Protein AF-A0A0A1HPX6-F1 (afdb_monomer)

Nearest PDB structures (foldseek):
  8tk0-assembly1_C  TM=6.853E-01  e=1.862E-03  Bacillus cereus
  1kz6-assembly1_E  TM=2.731E-01  e=3.152E+00  Schizosaccharomyces pombe
  7jil-assembly1_J  TM=2.563E-01  e=4.091E+00  Flavobacterium johnsoniae
  7bdj-assembly1_B  TM=2.763E-01  e=8.948E+00  Homo sapiens

Secondary structure (DSSP, 8-state):
-HHHHHHTTSSSS--EEEEE-TTTT--HHHHHHHHHHHHHHHTT-STTPPPPEEEEE---HHHHHHS-GGG-EEEETTEEEE-STTSSS--HHHHHHHHHH--TTGGGGGT-SEEEEESSTTGGGHHHHHHHTT--TTTTTEEEEE-SS---

Foldseek 3Di:
DVVLLVVLFPDPDAAEEEEEAPCVVDDLVVLVVVLVVLVCQQPQVDPSTDHHHYDYDHPALQSQLQDQQLCDWAADPNDIQGSHPPSDPDDPVVSVVSNVQRHSLNSLVSVAPAEAEDAAPVCVCVQVVCVVVVHHCVVRRYRYHHPPHDDD

Structure (mmCIF, N/CA/C/O backbone):
data_AF-A0A0A1HPX6-F1
#
_entry.id   AF-A0A0A1HPX6-F1
#
loop_
_atom_site.group_PDB
_atom_site.id
_atom_site.type_symbol
_atom_site.label_atom_id
_atom_site.label_alt_id
_atom_site.label_comp_id
_atom_site.label_asym_id
_atom_site.label_entity_id
_atom_site.label_seq_id
_atom_site.pdbx_PDB_ins_code
_atom_site.Cartn_x
_atom_site.Cartn_y
_atom_site.Cartn_z
_atom_site.occupancy
_atom_site.B_iso_or_equiv
_atom_site.auth_seq_id
_atom_site.auth_comp_id
_atom_site.auth_asym_id
_atom_site.auth_atom_id
_atom_site.pdbx_PDB_model_num
ATOM 1 N N . MET A 1 1 ? -12.093 17.664 8.739 1.00 60.84 1 MET A N 1
ATOM 2 C CA . MET A 1 1 ? -11.393 16.524 9.378 1.00 60.84 1 MET A CA 1
ATOM 3 C C . MET A 1 1 ? -11.172 16.685 10.880 1.00 60.84 1 MET A C 1
ATOM 5 O O . MET A 1 1 ? -11.695 15.882 11.639 1.00 60.84 1 MET A O 1
ATOM 9 N N . ALA A 1 2 ? -10.402 17.677 11.355 1.00 62.31 2 ALA A N 1
ATOM 10 C CA . ALA A 1 2 ? -10.053 17.761 12.785 1.00 62.31 2 ALA A CA 1
ATOM 11 C C . ALA A 1 2 ? -11.273 17.936 13.714 1.00 62.31 2 ALA A C 1
ATOM 13 O O . ALA A 1 2 ? -11.350 17.290 14.752 1.00 62.31 2 ALA A O 1
ATOM 14 N N . THR A 1 3 ? -12.249 18.757 13.320 1.00 61.78 3 THR A N 1
ATOM 15 C CA . THR A 1 3 ? -13.475 18.987 14.100 1.00 61.78 3 THR A CA 1
ATOM 16 C C . THR A 1 3 ? -14.380 17.752 14.147 1.00 61.78 3 THR A C 1
ATOM 18 O O . THR A 1 3 ? -14.933 17.452 15.199 1.00 61.78 3 THR A O 1
ATOM 21 N N . GLU A 1 4 ? -14.492 16.990 13.052 1.00 73.06 4 GLU A N 1
ATOM 22 C CA . GLU A 1 4 ? -15.286 15.748 13.033 1.00 73.06 4 GLU A CA 1
ATOM 23 C C . GLU A 1 4 ? -14.653 14.660 13.909 1.00 73.06 4 GLU A C 1
ATOM 25 O O . GLU A 1 4 ? -15.360 13.948 14.612 1.00 73.06 4 GLU A O 1
ATOM 30 N N . LEU A 1 5 ? -13.318 14.566 13.924 1.00 70.56 5 LEU A N 1
ATOM 31 C CA . LEU A 1 5 ? -12.585 13.631 14.784 1.00 70.56 5 LEU A CA 1
ATOM 32 C C . LEU A 1 5 ? -12.801 13.900 16.277 1.00 70.56 5 LEU A C 1
ATOM 34 O O . LEU A 1 5 ? -12.833 12.954 17.059 1.00 70.56 5 LEU A O 1
ATOM 38 N N . VAL A 1 6 ? -12.935 15.168 16.673 1.00 66.62 6 VAL A N 1
ATOM 39 C CA . VAL A 1 6 ? -13.256 15.540 18.060 1.00 66.62 6 VAL A CA 1
ATOM 40 C C . VAL A 1 6 ? -14.691 15.130 18.394 1.00 66.62 6 VAL A C 1
ATOM 42 O O . VAL A 1 6 ? -14.909 14.447 19.386 1.00 66.62 6 VAL A O 1
ATOM 45 N N . LEU A 1 7 ? -15.652 15.430 17.514 1.00 69.69 7 LEU A N 1
ATOM 46 C CA . LEU A 1 7 ? -17.057 15.053 17.714 1.00 69.69 7 LEU A CA 1
ATOM 47 C C . LEU A 1 7 ? -17.262 13.535 17.819 1.00 69.69 7 LEU A C 1
ATOM 49 O O . LEU A 1 7 ? -18.041 13.076 18.649 1.00 69.69 7 LEU A O 1
ATOM 53 N N . LEU A 1 8 ? -16.544 12.747 17.013 1.00 70.75 8 LEU A N 1
ATOM 54 C CA . LEU A 1 8 ? -16.620 11.281 17.046 1.00 70.75 8 LEU A CA 1
ATOM 55 C C . LEU A 1 8 ? -16.027 10.663 18.320 1.00 70.75 8 LEU A C 1
ATOM 57 O O . LEU A 1 8 ? -16.274 9.489 18.587 1.00 70.75 8 LEU A O 1
ATOM 61 N N . ARG A 1 9 ? -15.238 11.419 19.090 1.00 68.75 9 ARG A N 1
ATOM 62 C CA . ARG A 1 9 ? -14.645 10.958 20.352 1.00 68.75 9 ARG A CA 1
ATOM 63 C C . ARG A 1 9 ? -15.509 11.262 21.578 1.00 68.75 9 ARG A C 1
ATOM 65 O O . ARG A 1 9 ? -15.366 10.554 22.568 1.00 68.75 9 ARG A O 1
ATOM 72 N N . ASP A 1 10 ? -16.396 12.254 21.495 1.00 67.75 10 ASP A N 1
ATOM 73 C CA . ASP A 1 10 ? -17.197 12.747 22.628 1.00 67.75 10 ASP A CA 1
ATOM 74 C C . ASP A 1 10 ? -18.578 12.060 22.768 1.00 67.75 10 ASP A C 1
ATOM 76 O O . ASP A 1 10 ? -19.313 12.328 23.719 1.00 67.75 10 ASP A O 1
ATOM 80 N N . GLY A 1 11 ? -18.958 11.183 21.830 1.00 65.06 11 GLY A N 1
ATOM 81 C CA . GLY A 1 11 ? -20.256 10.495 21.812 1.00 65.06 11 GLY A CA 1
ATOM 82 C C . GLY A 1 11 ? -20.281 9.125 22.507 1.00 65.06 11 GLY A C 1
ATOM 83 O O . GLY A 1 11 ? -19.265 8.443 22.636 1.00 65.06 11 GLY A O 1
ATOM 84 N N . ASP A 1 12 ? -21.480 8.681 22.903 1.00 64.38 12 ASP A N 1
ATOM 85 C CA . ASP A 1 12 ? -21.706 7.367 23.532 1.00 64.38 12 ASP A CA 1
ATOM 86 C C . ASP A 1 12 ? -21.810 6.198 22.520 1.00 64.38 12 ASP A C 1
ATOM 88 O O . ASP A 1 12 ? -21.915 5.034 22.912 1.00 64.38 12 ASP A O 1
ATOM 92 N N . GLU A 1 13 ? -21.746 6.489 21.219 1.00 70.75 13 GLU A N 1
ATOM 93 C CA . GLU A 1 13 ? -21.922 5.541 20.110 1.00 70.75 13 GLU A CA 1
ATOM 94 C C . GLU A 1 13 ? -20.583 5.111 19.470 1.00 70.75 13 GLU A C 1
ATOM 96 O O . GLU A 1 13 ? -19.523 5.672 19.748 1.00 70.75 13 GLU A O 1
ATOM 101 N N . LEU A 1 14 ? -20.614 4.093 18.598 1.00 71.38 14 LEU A N 1
ATOM 102 C CA . LEU A 1 14 ? -19.450 3.686 17.803 1.00 71.38 14 LEU A CA 1
ATOM 103 C C . LEU A 1 14 ? -19.110 4.784 16.780 1.00 71.38 14 LEU A C 1
ATOM 105 O O . LEU A 1 14 ? -19.850 4.988 15.819 1.00 71.38 14 LEU A O 1
ATOM 109 N N . GLY A 1 15 ? -17.968 5.450 16.946 1.00 83.06 15 GLY A N 1
ATOM 110 C CA . GLY A 1 15 ? -17.481 6.423 15.971 1.00 83.06 15 GLY A CA 1
ATOM 111 C C . GLY A 1 15 ? -16.989 5.738 14.694 1.00 83.06 15 GLY A C 1
ATOM 112 O O . GLY A 1 15 ? -16.009 4.994 14.735 1.00 83.06 15 GLY A O 1
ATOM 113 N N . LEU A 1 16 ? -17.640 6.008 13.561 1.00 87.88 16 LEU A N 1
ATOM 114 C CA . LEU A 1 16 ? -17.208 5.576 12.229 1.00 87.88 16 LEU A CA 1
ATOM 115 C C . LEU A 1 16 ? -16.813 6.798 11.398 1.00 87.88 16 LEU A C 1
ATOM 117 O O . LEU A 1 16 ? -17.609 7.717 11.216 1.00 87.88 16 LEU A O 1
ATOM 121 N N . LEU A 1 17 ? -15.594 6.786 10.864 1.00 90.69 17 LEU A N 1
ATOM 122 C CA . LEU A 1 17 ? -15.078 7.818 9.974 1.00 90.69 17 LEU A CA 1
ATOM 123 C C . LEU A 1 17 ? -14.772 7.216 8.603 1.00 90.69 17 LEU A C 1
ATOM 125 O O . LEU A 1 17 ? -13.974 6.284 8.488 1.00 90.69 17 LEU A O 1
ATOM 129 N N . LEU A 1 18 ? -15.393 7.777 7.569 1.00 92.62 18 LEU A N 1
ATOM 130 C CA . LEU A 1 18 ? -15.155 7.424 6.173 1.00 92.62 18 LEU A CA 1
ATOM 131 C C . LEU A 1 18 ? -14.384 8.564 5.508 1.00 92.62 18 LEU A C 1
ATOM 133 O O . LEU A 1 18 ? -14.806 9.716 5.599 1.00 92.62 18 LEU A O 1
ATOM 137 N N . ILE A 1 19 ? -13.257 8.254 4.868 1.00 92.31 19 ILE A N 1
ATOM 138 C CA . ILE A 1 19 ? -12.408 9.253 4.209 1.00 92.31 19 ILE A CA 1
ATOM 139 C C . ILE A 1 19 ? -12.153 8.829 2.769 1.00 92.31 19 ILE A C 1
ATOM 141 O O . ILE A 1 19 ? -11.689 7.720 2.516 1.00 92.31 19 ILE A O 1
ATOM 145 N N . GLU A 1 20 ? -12.432 9.720 1.830 1.00 93.56 20 GLU A N 1
ATOM 146 C CA . GLU A 1 20 ? -12.105 9.516 0.424 1.00 93.56 20 GLU A CA 1
ATOM 147 C C . GLU A 1 20 ? -10.811 10.257 0.090 1.00 93.56 20 GLU A C 1
ATOM 149 O O . GLU A 1 20 ? -10.711 11.451 0.369 1.00 93.56 20 GLU A O 1
ATOM 154 N N . GLU A 1 21 ? -9.827 9.532 -0.447 1.00 92.25 21 GLU A N 1
ATOM 155 C CA . GLU A 1 21 ? -8.552 10.060 -0.959 1.00 92.25 21 GLU A CA 1
ATOM 156 C C . GLU A 1 21 ? -7.939 11.169 -0.075 1.00 92.25 21 GLU A C 1
ATOM 158 O O . GLU A 1 21 ? -7.794 12.314 -0.518 1.00 92.25 21 GLU A O 1
ATOM 163 N N . PRO A 1 22 ? -7.562 10.872 1.191 1.00 89.88 22 PRO A N 1
ATOM 164 C CA . PRO A 1 22 ? -7.006 11.875 2.104 1.00 89.88 22 PRO A CA 1
ATOM 165 C C . PRO A 1 22 ? -5.756 12.576 1.557 1.00 89.88 22 PRO A C 1
ATOM 167 O O . PRO A 1 22 ? -5.401 13.646 2.038 1.00 89.88 22 PRO A O 1
ATOM 170 N N . GLU A 1 23 ? -5.071 11.982 0.581 1.00 91.50 23 GLU A N 1
ATOM 171 C CA . GLU A 1 23 ? -3.920 12.538 -0.121 1.00 91.50 23 GLU A CA 1
ATOM 172 C C . GLU A 1 23 ? -4.241 13.664 -1.114 1.00 91.50 23 GLU A C 1
ATOM 174 O O . GLU A 1 23 ? -3.310 14.344 -1.559 1.00 91.50 23 GLU A O 1
ATOM 179 N N . ALA A 1 24 ? -5.510 13.864 -1.485 1.00 87.50 24 ALA A N 1
ATOM 180 C CA . ALA A 1 24 ? -5.894 14.849 -2.486 1.00 87.50 24 ALA A CA 1
ATOM 181 C C . ALA A 1 24 ? -5.397 16.248 -2.078 1.00 87.50 24 ALA A C 1
ATOM 183 O O . ALA A 1 24 ? -5.730 16.772 -1.016 1.00 87.50 24 ALA A O 1
ATOM 184 N N . HIS A 1 25 ? -4.559 16.853 -2.927 1.00 84.56 25 HIS A N 1
ATOM 185 C CA . HIS A 1 25 ? -3.914 18.152 -2.690 1.00 84.56 25 HIS A CA 1
ATOM 186 C C . HIS A 1 25 ? -2.976 18.228 -1.463 1.00 84.56 25 HIS A C 1
ATOM 188 O O . HIS A 1 25 ? -2.581 19.328 -1.067 1.00 84.56 25 HIS A O 1
ATOM 194 N N . LEU A 1 26 ? -2.557 17.094 -0.887 1.00 87.19 26 LEU A N 1
ATOM 195 C CA . LEU A 1 26 ? -1.569 17.057 0.193 1.00 87.19 26 LEU A CA 1
ATOM 196 C C . LEU A 1 26 ? -0.156 16.786 -0.320 1.00 87.19 26 LEU A C 1
ATOM 198 O O . LEU A 1 26 ? 0.102 15.855 -1.084 1.00 87.19 26 LEU A O 1
ATOM 202 N N . HIS A 1 27 ? 0.796 17.551 0.211 1.00 88.81 27 HIS A N 1
ATOM 203 C CA . HIS A 1 27 ? 2.215 17.248 0.070 1.00 88.81 27 HIS A CA 1
ATOM 204 C C . HIS A 1 27 ? 2.531 15.865 0.686 1.00 88.81 27 HIS A C 1
ATOM 206 O O . HIS A 1 27 ? 1.977 15.558 1.745 1.00 88.81 27 HIS A O 1
ATOM 212 N N . PRO A 1 28 ? 3.440 15.046 0.117 1.00 82.06 28 PRO A N 1
ATOM 213 C CA . PRO A 1 28 ? 3.716 13.688 0.611 1.00 82.06 28 PRO A CA 1
ATOM 214 C C . PRO A 1 28 ? 3.998 13.594 2.122 1.00 82.06 28 PRO A C 1
ATOM 216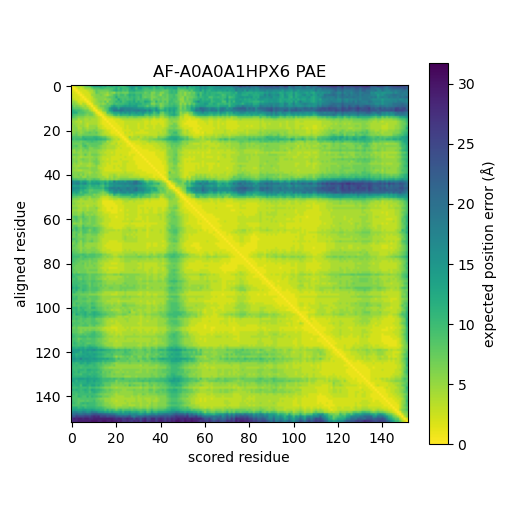 O O . PRO A 1 28 ? 3.442 12.749 2.813 1.00 82.06 28 PRO A O 1
ATOM 219 N N . GLN A 1 29 ? 4.775 14.528 2.672 1.00 85.81 29 GLN A N 1
ATOM 220 C CA . GLN A 1 29 ? 5.090 14.617 4.106 1.00 85.81 29 GLN A CA 1
ATOM 221 C C . GLN A 1 29 ? 3.845 14.844 4.984 1.00 85.81 29 GLN A C 1
ATOM 223 O O . GLN A 1 29 ? 3.825 14.445 6.147 1.00 85.81 29 GLN A O 1
ATOM 228 N N . LEU A 1 30 ? 2.805 15.496 4.455 1.00 88.94 30 LEU A N 1
ATOM 229 C CA . LEU A 1 30 ? 1.538 15.671 5.165 1.00 88.94 30 LEU A CA 1
ATOM 230 C C . LEU A 1 30 ? 0.702 14.389 5.146 1.00 88.94 30 LEU A C 1
ATOM 232 O O . LEU A 1 30 ? -0.008 14.138 6.116 1.00 88.94 30 LEU A O 1
ATOM 236 N N . GLN A 1 31 ? 0.819 13.556 4.108 1.00 89.31 31 GLN A N 1
ATOM 237 C CA . GLN A 1 31 ? 0.117 12.269 4.037 1.00 89.31 31 GLN A CA 1
ATOM 238 C C . GLN A 1 31 ? 0.552 11.349 5.188 1.00 89.31 31 GLN A C 1
ATOM 240 O O . GLN A 1 31 ? -0.293 10.802 5.892 1.00 89.31 31 GLN A O 1
ATOM 245 N N . GLU A 1 32 ? 1.858 11.278 5.467 1.00 85.50 32 GLU A N 1
ATOM 246 C CA . GLU A 1 32 ? 2.394 10.507 6.599 1.00 85.50 32 GLU A CA 1
ATOM 247 C C . GLU A 1 32 ? 1.878 11.030 7.953 1.00 85.50 32 GLU A C 1
ATOM 249 O O . GLU A 1 32 ? 1.508 10.259 8.841 1.00 85.50 32 GLU A O 1
ATOM 254 N N . ARG A 1 33 ? 1.785 12.357 8.118 1.00 88.38 33 ARG A N 1
ATOM 255 C CA . ARG A 1 33 ? 1.224 12.976 9.331 1.00 88.38 33 ARG A CA 1
ATOM 256 C C . ARG A 1 33 ? -0.255 12.655 9.517 1.00 88.38 33 ARG A C 1
ATOM 258 O O . ARG A 1 33 ? -0.669 12.361 10.638 1.00 88.38 33 ARG A O 1
ATOM 265 N N . VAL A 1 34 ? -1.037 12.713 8.440 1.00 88.56 34 VAL A N 1
ATOM 266 C CA . VAL A 1 34 ? -2.459 12.347 8.455 1.00 88.56 34 VAL A CA 1
ATOM 267 C C . VAL A 1 34 ? -2.611 10.883 8.847 1.00 88.56 34 VAL A C 1
ATOM 269 O O . VAL A 1 34 ? -3.361 10.584 9.771 1.00 88.56 34 VAL A O 1
ATOM 272 N N . GLN A 1 35 ? -1.838 9.984 8.243 1.00 87.81 35 GLN A N 1
ATOM 273 C CA . GLN A 1 35 ? -1.850 8.567 8.591 1.00 87.81 35 GLN A CA 1
ATOM 274 C C . GLN A 1 35 ? -1.546 8.323 10.074 1.00 87.81 35 GLN A C 1
ATOM 276 O O . GLN A 1 35 ? -2.325 7.662 10.757 1.00 87.81 35 GLN A O 1
ATOM 281 N N . GLN A 1 36 ? -0.479 8.926 10.608 1.00 87.81 36 GLN A N 1
ATOM 282 C CA . GLN A 1 36 ? -0.132 8.820 12.031 1.00 87.81 36 GLN A CA 1
ATOM 283 C C . GLN A 1 36 ? -1.268 9.307 12.947 1.00 87.81 36 GLN A C 1
ATOM 285 O O . GLN A 1 36 ? -1.520 8.715 13.999 1.00 87.81 36 GLN A O 1
ATOM 290 N N . LEU A 1 37 ? -1.963 10.385 12.571 1.00 87.56 37 LEU A N 1
ATOM 291 C CA . LEU A 1 37 ? -3.103 10.914 13.324 1.00 87.56 37 LEU A CA 1
ATOM 292 C C . LEU A 1 37 ? -4.300 9.951 13.301 1.00 87.56 37 LEU A C 1
ATOM 294 O O . LEU A 1 37 ? -4.917 9.706 14.344 1.00 87.56 37 LEU A O 1
ATOM 298 N N . LEU A 1 38 ? -4.623 9.405 12.127 1.00 87.94 38 LEU A N 1
ATOM 299 C CA . LEU A 1 38 ? -5.713 8.447 11.947 1.00 87.94 38 LEU A CA 1
ATOM 300 C C . LEU A 1 38 ? -5.435 7.160 12.731 1.00 87.94 38 LEU A C 1
ATOM 302 O O . LEU A 1 38 ? -6.280 6.718 13.507 1.00 87.94 38 LEU A O 1
ATOM 306 N N . GLU A 1 39 ? -4.219 6.621 12.648 1.00 86.50 39 GLU A N 1
ATOM 307 C CA . GLU A 1 39 ? -3.818 5.436 13.409 1.00 86.50 39 GLU A CA 1
ATOM 308 C C . GLU A 1 39 ? -3.926 5.646 14.922 1.00 86.50 39 GLU A C 1
ATOM 310 O O . GLU A 1 39 ? -4.476 4.797 15.626 1.00 86.50 39 GLU A O 1
ATOM 315 N N . ARG A 1 40 ? -3.465 6.792 15.439 1.00 84.94 40 ARG A N 1
ATOM 316 C CA . ARG A 1 40 ? -3.618 7.133 16.865 1.00 84.94 40 ARG A CA 1
ATOM 317 C C . ARG A 1 40 ? -5.083 7.209 17.280 1.00 84.94 40 ARG A C 1
ATOM 319 O O . ARG A 1 40 ? -5.432 6.775 18.373 1.00 84.94 40 ARG A O 1
ATOM 326 N N . THR A 1 41 ? -5.939 7.732 16.406 1.00 82.81 41 THR A N 1
ATOM 327 C CA . THR A 1 41 ? -7.383 7.836 16.660 1.00 82.81 41 THR A CA 1
ATOM 328 C C . THR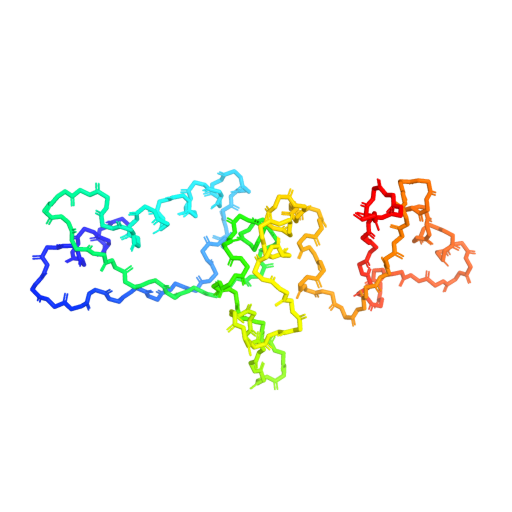 A 1 41 ? -8.069 6.473 16.642 1.00 82.81 41 THR A C 1
ATOM 330 O O . THR A 1 41 ? -8.949 6.224 17.462 1.00 82.81 41 THR A O 1
ATOM 333 N N . SER A 1 42 ? -7.611 5.549 15.798 1.00 83.25 42 SER A N 1
ATOM 334 C CA . SER A 1 42 ? -8.132 4.179 15.786 1.00 83.25 42 SER A CA 1
ATOM 335 C C . SER A 1 42 ? -7.793 3.369 17.044 1.00 83.25 42 SER A C 1
ATOM 337 O O . SER A 1 42 ? -8.479 2.398 17.347 1.00 83.25 42 SER A O 1
ATOM 339 N N . LYS A 1 43 ? -6.751 3.757 17.795 1.00 78.56 43 LYS A N 1
ATOM 340 C CA . LYS A 1 43 ? -6.178 2.958 18.893 1.00 78.56 43 LYS A CA 1
ATOM 341 C C . LYS A 1 43 ? -6.567 3.396 20.313 1.00 78.56 43 LYS A C 1
ATOM 343 O O . LYS A 1 43 ? -5.952 2.896 21.244 1.00 78.56 43 LYS A O 1
ATOM 348 N N . ALA A 1 44 ? -7.563 4.273 20.501 1.00 66.50 44 ALA A N 1
ATOM 349 C CA . ALA A 1 44 ? -8.010 4.724 21.836 1.00 66.50 44 ALA A CA 1
ATOM 350 C C . ALA A 1 44 ? -6.839 5.143 22.751 1.00 66.50 44 ALA A C 1
ATOM 352 O O . ALA A 1 44 ? -6.682 4.646 23.862 1.00 66.50 44 ALA A O 1
ATOM 353 N N . ALA A 1 45 ? -5.945 5.989 22.229 1.00 59.78 45 ALA A 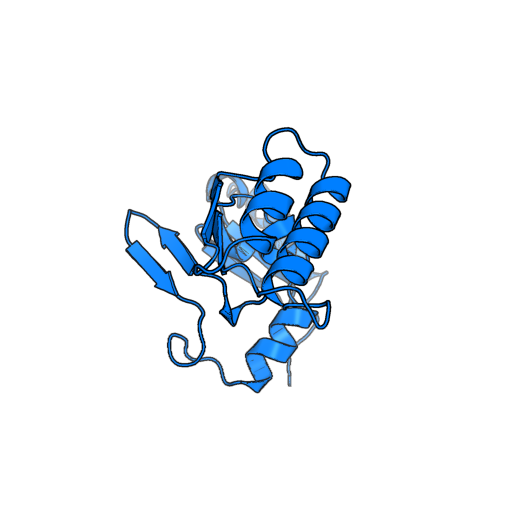N 1
ATOM 354 C CA . ALA A 1 45 ? -4.650 6.258 22.856 1.00 59.78 45 ALA A CA 1
ATOM 355 C C . ALA A 1 45 ? -4.735 6.943 24.237 1.00 59.78 45 ALA A C 1
ATOM 357 O O . ALA A 1 45 ? -3.769 6.877 24.991 1.00 59.78 45 ALA A O 1
ATOM 358 N N . GLU A 1 46 ? -5.865 7.574 24.567 1.00 65.75 46 GLU A N 1
ATOM 359 C CA . GLU A 1 46 ? -6.111 8.205 25.867 1.00 65.75 46 GLU A CA 1
ATOM 360 C C . GLU A 1 46 ? -7.115 7.382 26.694 1.00 65.75 46 GLU A C 1
ATOM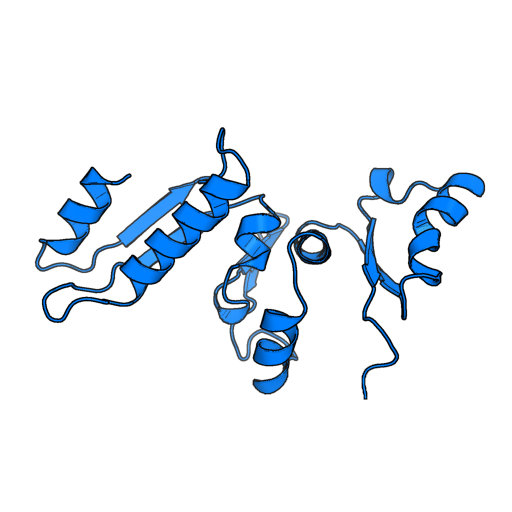 362 O O . GLU A 1 46 ? -8.082 6.875 26.115 1.00 65.75 46 GLU A O 1
ATOM 367 N N . PRO A 1 47 ? -6.946 7.295 28.029 1.00 57.88 47 PRO A N 1
ATOM 368 C CA . PRO A 1 47 ? -7.767 6.459 28.913 1.00 57.88 47 PRO A CA 1
ATOM 369 C C . PRO A 1 47 ? -9.274 6.774 28.897 1.00 57.88 47 PRO A C 1
ATOM 371 O O . PRO A 1 47 ? -10.063 5.880 29.190 1.00 57.88 47 PRO A O 1
ATOM 374 N N . ASP A 1 48 ? -9.667 7.988 28.496 1.00 63.94 48 ASP A N 1
ATOM 375 C CA . ASP A 1 48 ? -11.071 8.409 28.335 1.00 63.94 48 ASP A CA 1
ATOM 376 C C . ASP A 1 48 ? -11.520 8.515 26.862 1.00 63.94 48 ASP A C 1
ATOM 378 O O . ASP A 1 48 ? -12.662 8.874 26.579 1.00 63.94 48 ASP A O 1
ATOM 382 N N . SER A 1 49 ? -10.647 8.203 25.896 1.00 64.62 49 SER A N 1
ATOM 383 C CA . SER A 1 49 ? -10.985 8.274 24.468 1.00 64.62 49 SER A CA 1
ATOM 384 C C . SER A 1 49 ? -11.433 6.922 23.924 1.00 64.62 49 SER A C 1
ATOM 386 O O . SER A 1 49 ? -10.749 5.913 24.089 1.00 64.62 49 SER A O 1
ATOM 388 N N . ARG A 1 50 ? -12.561 6.893 23.210 1.00 73.06 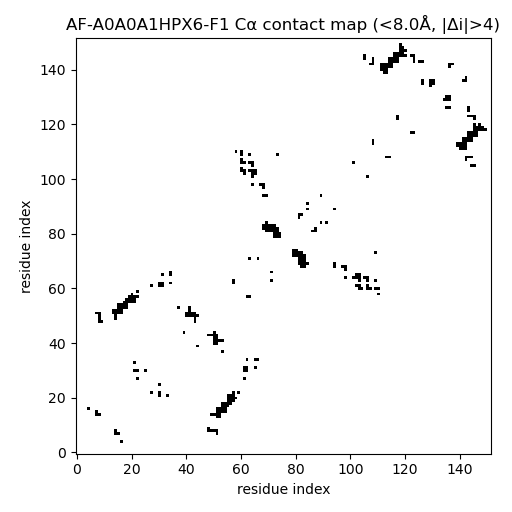50 ARG A N 1
ATOM 389 C CA . ARG A 1 50 ? -13.009 5.689 22.498 1.00 73.06 50 ARG A CA 1
ATOM 390 C C . ARG A 1 50 ? -12.297 5.551 21.145 1.00 73.06 50 ARG A C 1
ATOM 392 O O . ARG A 1 50 ? -12.000 6.564 20.505 1.00 73.06 50 ARG A O 1
ATOM 399 N N . PRO A 1 51 ? -12.016 4.317 20.688 1.00 79.00 51 PRO A N 1
ATOM 400 C CA . PRO A 1 51 ? -11.425 4.096 19.375 1.00 79.00 51 PRO A CA 1
ATOM 401 C C . PRO A 1 51 ? -12.450 4.408 18.282 1.00 79.00 51 PRO A C 1
ATOM 403 O O . PRO A 1 51 ? -13.594 3.961 18.349 1.00 79.00 51 PRO A O 1
ATOM 406 N N . VAL A 1 52 ? -12.025 5.145 17.258 1.00 87.31 52 VAL A N 1
ATOM 407 C CA . VAL A 1 52 ? -12.843 5.427 16.069 1.00 87.31 52 VAL A CA 1
ATOM 408 C C . VAL A 1 52 ? -12.493 4.413 14.984 1.00 87.31 52 VAL A C 1
ATOM 410 O O . VAL A 1 52 ? -11.321 4.252 14.638 1.00 87.31 52 VAL A O 1
ATOM 413 N N . GLN A 1 53 ? -13.491 3.735 14.418 1.00 89.00 53 GLN A N 1
ATOM 414 C CA . GLN A 1 53 ? -13.284 2.903 13.237 1.00 89.00 53 GLN A CA 1
ATOM 415 C C . GLN A 1 53 ? -13.094 3.811 12.024 1.00 89.00 53 GLN A C 1
ATOM 417 O O . GLN A 1 53 ? -13.953 4.632 11.713 1.00 89.00 53 GLN A O 1
ATOM 422 N N . ILE A 1 54 ? -11.970 3.662 11.331 1.00 91.50 54 ILE A N 1
ATOM 423 C CA . ILE A 1 54 ? -11.635 4.484 10.169 1.00 91.50 54 ILE A CA 1
ATOM 424 C C . ILE A 1 54 ? -11.595 3.581 8.943 1.00 91.50 54 ILE A C 1
ATOM 426 O O . ILE A 1 54 ? -10.904 2.562 8.939 1.00 91.50 54 ILE A O 1
ATOM 430 N N . ILE A 1 55 ? -12.330 3.964 7.905 1.00 93.62 55 ILE A N 1
ATOM 431 C CA . ILE A 1 55 ? -12.269 3.349 6.581 1.00 93.62 55 ILE A CA 1
ATOM 432 C C . ILE A 1 55 ? -11.867 4.452 5.613 1.00 93.62 55 ILE A C 1
ATOM 434 O O . ILE A 1 55 ? -12.520 5.493 5.552 1.00 93.62 55 ILE A O 1
ATOM 438 N N . MET A 1 56 ? -10.790 4.231 4.866 1.00 93.38 56 MET A N 1
ATOM 439 C CA . MET A 1 56 ? -10.327 5.193 3.874 1.00 93.38 56 MET A CA 1
ATOM 440 C C . MET A 1 56 ? -10.078 4.536 2.524 1.00 93.38 56 MET A C 1
ATOM 442 O O . MET A 1 56 ? -9.640 3.386 2.462 1.00 93.38 56 MET A O 1
ATOM 446 N N . THR A 1 57 ? -10.335 5.280 1.454 1.00 94.88 57 THR A N 1
ATOM 447 C CA . THR A 1 57 ? -9.876 4.944 0.104 1.00 94.88 57 THR A CA 1
ATOM 448 C C . THR A 1 57 ? -8.629 5.757 -0.213 1.00 94.88 57 THR A C 1
ATOM 450 O O . THR A 1 57 ? -8.485 6.887 0.244 1.00 94.88 57 THR A O 1
ATOM 453 N N . THR A 1 58 ? -7.694 5.172 -0.956 1.00 93.75 58 THR A N 1
ATOM 454 C CA . THR A 1 58 ? -6.460 5.854 -1.345 1.00 93.75 58 THR A CA 1
ATOM 455 C C . THR A 1 58 ? -5.893 5.245 -2.623 1.00 93.75 58 THR A C 1
ATOM 457 O O . THR A 1 58 ? -5.959 4.031 -2.835 1.00 93.75 58 THR A O 1
ATOM 460 N N . HIS A 1 59 ? -5.316 6.102 -3.457 1.00 92.88 59 HIS A N 1
ATOM 461 C CA . HIS A 1 59 ? -4.460 5.760 -4.585 1.00 92.88 59 HIS A CA 1
ATOM 462 C C . HIS A 1 59 ? -2.978 6.068 -4.303 1.00 92.88 59 HIS A C 1
ATOM 464 O O . HIS A 1 59 ? -2.138 5.883 -5.182 1.00 92.88 59 HIS A O 1
ATOM 470 N N . SER A 1 60 ? -2.639 6.532 -3.094 1.00 92.19 60 SER A N 1
ATOM 471 C CA . SER A 1 60 ? -1.281 6.901 -2.696 1.00 92.19 60 SER A CA 1
ATOM 472 C C . SER A 1 60 ? -0.447 5.686 -2.262 1.00 92.19 60 SER A C 1
ATOM 474 O O . SER A 1 60 ? -0.747 5.054 -1.240 1.00 92.19 60 SER A O 1
ATOM 476 N N . PRO A 1 61 ? 0.683 5.409 -2.942 1.00 91.81 61 PRO A N 1
ATOM 477 C CA . PRO A 1 61 ? 1.671 4.435 -2.482 1.00 91.81 61 PRO A CA 1
ATOM 478 C C . PRO A 1 61 ? 2.243 4.770 -1.105 1.00 91.81 61 PRO A C 1
ATOM 480 O O . PRO A 1 61 ? 2.520 3.866 -0.324 1.00 91.81 61 PRO A O 1
ATOM 483 N N . SER A 1 62 ? 2.379 6.057 -0.776 1.00 90.50 62 SER A N 1
ATOM 484 C CA . SER A 1 62 ? 2.917 6.500 0.512 1.00 90.50 62 SER A CA 1
ATOM 485 C C . SER A 1 62 ? 2.010 6.100 1.676 1.00 90.50 62 SER A C 1
ATOM 487 O O . SER A 1 62 ? 2.499 5.597 2.684 1.00 90.50 62 SER A O 1
ATOM 489 N N . LEU A 1 63 ? 0.690 6.268 1.525 1.00 91.06 63 LEU A N 1
ATOM 490 C CA . LEU A 1 63 ? -0.281 5.855 2.544 1.00 91.06 63 LEU A CA 1
ATOM 491 C C . LEU A 1 63 ? -0.373 4.330 2.647 1.00 91.06 63 LEU A C 1
ATOM 493 O O . LEU A 1 63 ? -0.420 3.788 3.751 1.00 91.06 63 LEU A O 1
ATOM 497 N N . ALA A 1 64 ? -0.343 3.626 1.512 1.00 91.62 64 ALA A N 1
ATOM 498 C CA . ALA A 1 64 ? -0.336 2.165 1.498 1.00 91.62 64 ALA A CA 1
ATOM 499 C C . ALA A 1 64 ? 0.921 1.577 2.170 1.00 91.62 64 ALA A C 1
ATOM 501 O O . ALA A 1 64 ? 0.813 0.580 2.878 1.00 91.62 64 ALA A O 1
ATOM 502 N N . ALA A 1 65 ? 2.092 2.203 1.994 1.00 90.50 65 ALA A N 1
ATOM 503 C CA . ALA A 1 65 ? 3.349 1.774 2.613 1.00 90.50 65 ALA A CA 1
ATOM 504 C C . ALA A 1 65 ? 3.351 1.920 4.141 1.00 90.50 65 ALA A C 1
ATOM 506 O O . ALA A 1 65 ? 3.889 1.070 4.843 1.00 90.50 65 ALA A O 1
ATOM 507 N N . GLY A 1 66 ? 2.759 2.997 4.666 1.00 87.50 66 GLY A N 1
ATOM 508 C CA . GLY A 1 66 ? 2.688 3.218 6.113 1.00 87.50 66 GLY A CA 1
ATOM 509 C C . GLY A 1 66 ? 1.639 2.355 6.822 1.00 87.50 66 GLY A C 1
ATOM 510 O O . GLY A 1 66 ? 1.692 2.205 8.042 1.00 87.50 66 GLY A O 1
ATOM 511 N N . ALA A 1 67 ? 0.685 1.791 6.076 1.00 89.19 67 ALA A N 1
ATOM 512 C CA . ALA A 1 67 ? -0.451 1.080 6.640 1.00 89.19 67 ALA A CA 1
ATOM 513 C C . ALA A 1 67 ? -0.074 -0.334 7.097 1.00 89.19 67 ALA A C 1
ATOM 515 O O . ALA A 1 67 ? 0.866 -0.961 6.609 1.00 89.19 67 ALA A O 1
ATOM 516 N N . ASP A 1 68 ? -0.859 -0.877 8.025 1.00 91.12 68 ASP A N 1
ATOM 517 C CA . ASP A 1 68 ? -0.773 -2.297 8.335 1.00 91.12 68 ASP A CA 1
ATOM 518 C C . ASP A 1 68 ? -1.278 -3.118 7.142 1.00 91.12 68 ASP A C 1
ATOM 520 O O . ASP A 1 68 ? -2.410 -2.952 6.696 1.00 91.12 68 ASP A O 1
ATOM 524 N N . ILE A 1 69 ? -0.468 -4.044 6.634 1.00 92.81 69 ILE A N 1
ATOM 525 C CA . ILE A 1 69 ? -0.847 -4.875 5.485 1.00 92.81 69 ILE A CA 1
ATOM 526 C C . ILE A 1 69 ? -2.124 -5.661 5.783 1.00 92.81 69 ILE A C 1
ATOM 528 O O . ILE A 1 69 ? -2.957 -5.837 4.899 1.00 92.81 69 ILE A O 1
ATOM 532 N N . ALA A 1 70 ? -2.321 -6.090 7.031 1.00 94.12 70 ALA A N 1
ATOM 533 C CA . ALA A 1 70 ? -3.523 -6.819 7.415 1.00 94.12 70 ALA A CA 1
ATOM 534 C C . ALA A 1 70 ? -4.802 -5.957 7.370 1.00 94.12 70 ALA A C 1
ATOM 536 O O . ALA A 1 70 ? -5.895 -6.525 7.329 1.00 94.12 70 ALA A O 1
ATOM 537 N N . SER A 1 71 ? -4.695 -4.621 7.365 1.00 92.69 71 SER A N 1
ATOM 538 C CA . SER A 1 71 ? -5.842 -3.713 7.220 1.00 92.69 71 SER A CA 1
ATOM 539 C C . SER A 1 71 ? -6.121 -3.304 5.770 1.00 92.69 71 SER A C 1
ATOM 541 O O . SER A 1 71 ? -7.177 -2.735 5.491 1.00 92.69 71 SER A O 1
ATOM 543 N N . LEU A 1 72 ? -5.228 -3.624 4.829 1.00 95.31 72 LEU A N 1
ATOM 544 C CA . LEU A 1 72 ? -5.398 -3.285 3.420 1.00 95.31 72 LEU A CA 1
ATOM 545 C C . LEU A 1 72 ? -6.417 -4.199 2.724 1.00 95.31 72 LEU A C 1
ATOM 547 O O . LEU A 1 72 ? -6.475 -5.415 2.926 1.00 95.31 72 LEU A O 1
ATOM 551 N N . THR A 1 73 ? -7.209 -3.601 1.838 1.00 96.88 73 THR A N 1
ATOM 552 C CA . THR A 1 73 ? -8.086 -4.313 0.904 1.00 96.88 73 THR A CA 1
ATOM 553 C C . THR A 1 73 ? -7.895 -3.719 -0.481 1.00 96.88 73 THR A C 1
ATOM 555 O O . THR A 1 73 ? -8.160 -2.538 -0.688 1.00 96.88 73 THR A O 1
ATOM 558 N N . LEU A 1 74 ? -7.430 -4.532 -1.429 1.00 96.12 74 LEU A N 1
ATOM 559 C CA . LEU A 1 74 ? -7.259 -4.096 -2.812 1.00 96.12 74 LEU A CA 1
ATOM 560 C C . LEU A 1 74 ? -8.605 -4.140 -3.529 1.00 96.12 74 LEU A C 1
ATOM 562 O O . LEU A 1 74 ? -9.373 -5.092 -3.370 1.00 96.12 74 LEU A O 1
ATOM 566 N N . VAL A 1 75 ? -8.867 -3.128 -4.349 1.00 95.38 75 VAL A N 1
ATOM 567 C CA . VAL A 1 75 ? -10.092 -3.026 -5.142 1.00 95.38 75 VAL A CA 1
ATOM 568 C C . VAL A 1 75 ? -9.719 -3.022 -6.618 1.00 95.38 75 VAL A C 1
ATOM 570 O O . VAL A 1 75 ? -8.999 -2.143 -7.079 1.00 95.38 75 VAL A O 1
ATOM 573 N N . ASN A 1 76 ? -10.206 -4.003 -7.376 1.00 94.31 76 ASN A N 1
ATOM 574 C CA . ASN A 1 76 ? -9.979 -4.081 -8.819 1.00 94.31 76 ASN A CA 1
ATOM 575 C C . ASN A 1 76 ? -11.246 -4.569 -9.522 1.00 94.31 76 ASN A C 1
ATOM 577 O O . ASN A 1 76 ? -11.769 -5.624 -9.178 1.00 94.31 76 ASN A O 1
ATOM 581 N N . ARG A 1 77 ? -11.746 -3.815 -10.510 1.00 93.88 77 ARG A N 1
ATOM 582 C CA . ARG A 1 77 ? -12.970 -4.149 -11.272 1.00 93.88 77 ARG A CA 1
ATOM 583 C C . ARG A 1 77 ? -14.160 -4.524 -10.372 1.00 93.88 77 ARG A C 1
ATOM 585 O O . ARG A 1 77 ? -14.814 -5.538 -10.596 1.00 93.88 77 ARG A O 1
ATOM 592 N N . ALA A 1 78 ? -14.409 -3.714 -9.341 1.00 93.69 78 ALA A N 1
ATOM 593 C CA . ALA A 1 78 ? -15.445 -3.941 -8.324 1.00 93.69 78 ALA A CA 1
ATOM 594 C C . ALA A 1 78 ? -15.304 -5.258 -7.524 1.00 93.69 78 ALA A C 1
ATOM 596 O O . ALA A 1 78 ? -16.240 -5.677 -6.847 1.00 93.69 78 ALA A O 1
ATOM 597 N N . GLN A 1 79 ? -14.135 -5.901 -7.566 1.00 96.00 79 GLN A N 1
ATOM 598 C CA . GLN A 1 79 ? -13.788 -7.038 -6.718 1.00 96.00 79 GLN A CA 1
ATOM 599 C C . GLN A 1 79 ? -12.871 -6.591 -5.582 1.00 96.00 79 GLN A C 1
ATOM 601 O O . GLN A 1 79 ? -11.989 -5.753 -5.776 1.00 96.00 79 GLN A O 1
ATOM 606 N N . LEU A 1 80 ? -13.091 -7.174 -4.404 1.00 95.56 80 LEU A N 1
ATOM 607 C CA . LEU A 1 80 ? -12.353 -6.888 -3.180 1.00 95.56 80 LEU A CA 1
ATOM 608 C C . LEU A 1 80 ? -11.392 -8.037 -2.873 1.00 95.56 80 LEU A C 1
ATOM 610 O O . LEU A 1 80 ? -11.804 -9.194 -2.791 1.00 95.56 80 LEU A O 1
ATOM 614 N N . PHE A 1 81 ? -10.129 -7.705 -2.638 1.00 96.06 81 PHE A N 1
ATOM 615 C CA . PHE A 1 81 ? 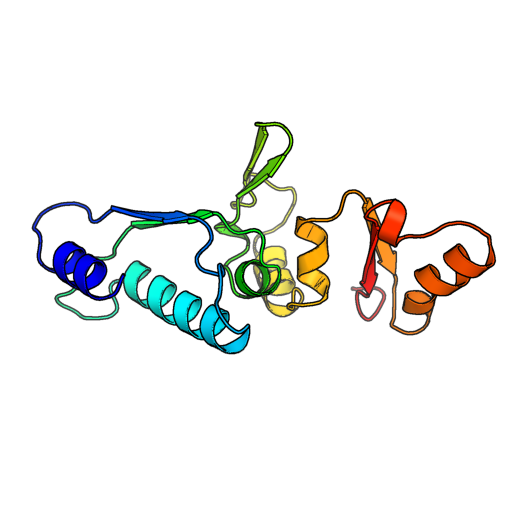-9.086 -8.645 -2.245 1.00 96.06 81 PHE A CA 1
ATOM 616 C C . PHE A 1 81 ? -8.524 -8.203 -0.896 1.00 96.06 81 PHE A C 1
ATOM 618 O O . PHE A 1 81 ? -7.639 -7.352 -0.813 1.00 96.06 81 PHE A O 1
ATOM 625 N N . SER A 1 82 ? -9.093 -8.748 0.178 1.00 96.38 82 SER A N 1
ATOM 626 C CA . SER A 1 82 ? -8.639 -8.456 1.538 1.00 96.38 82 SER A CA 1
ATOM 627 C C . SER A 1 82 ? -7.269 -9.080 1.786 1.00 96.38 82 SER A C 1
ATOM 629 O O . SER A 1 82 ? -7.079 -10.274 1.543 1.00 96.38 82 SER A O 1
ATOM 631 N N . LEU A 1 83 ? -6.339 -8.285 2.315 1.00 95.75 83 LEU A N 1
ATOM 632 C CA . LEU A 1 83 ? -5.017 -8.753 2.726 1.00 95.75 83 LEU A CA 1
ATOM 633 C C . LEU A 1 83 ? -4.984 -9.182 4.199 1.00 95.75 83 LEU A C 1
ATOM 635 O O . LEU A 1 83 ? -3.922 -9.517 4.713 1.00 95.75 83 LEU A O 1
ATOM 639 N N . ALA A 1 84 ? -6.133 -9.240 4.876 1.00 95.12 84 ALA A N 1
ATOM 640 C CA . ALA A 1 84 ? -6.229 -9.677 6.263 1.00 95.12 84 ALA A CA 1
ATOM 641 C C . ALA A 1 84 ? -5.689 -11.102 6.479 1.00 95.12 84 ALA A C 1
ATOM 643 O O . ALA A 1 84 ? -5.677 -11.948 5.577 1.00 95.12 84 ALA A O 1
ATOM 644 N N . HIS A 1 85 ? -5.277 -11.392 7.713 1.00 93.94 85 HIS A N 1
ATOM 645 C CA . HIS A 1 85 ? -4.797 -12.720 8.089 1.00 93.94 85 HIS A CA 1
ATOM 646 C C . HIS A 1 85 ? -5.808 -13.818 7.723 1.00 93.94 85 HIS A C 1
ATOM 648 O O . HIS A 1 85 ? -7.013 -13.685 7.943 1.00 93.94 85 HIS A O 1
ATOM 654 N N . GLY A 1 86 ? -5.311 -14.920 7.155 1.00 93.25 86 GLY A N 1
ATOM 655 C CA . GLY A 1 86 ? -6.142 -16.042 6.704 1.00 93.25 86 GLY A CA 1
ATOM 656 C C . GLY A 1 86 ? -6.914 -15.793 5.400 1.00 93.25 86 GLY A C 1
ATOM 657 O O . GLY A 1 86 ? -7.603 -16.696 4.931 1.00 93.25 86 GLY A O 1
ATOM 658 N N . LYS A 1 87 ? -6.806 -14.601 4.797 1.00 95.06 87 LYS A N 1
ATOM 659 C CA . LYS A 1 87 ? -7.297 -14.306 3.436 1.00 95.06 87 LYS A CA 1
ATOM 660 C C . LYS A 1 87 ? -6.195 -14.360 2.379 1.00 95.06 87 LYS A C 1
ATOM 662 O O . LYS A 1 87 ? -6.481 -14.331 1.187 1.00 95.06 87 LYS A O 1
ATOM 667 N N . THR A 1 88 ? -4.950 -14.493 2.817 1.00 93.62 88 THR A N 1
ATOM 668 C CA . THR A 1 88 ? -3.762 -14.633 1.975 1.00 93.62 88 THR A CA 1
ATOM 669 C C . THR A 1 88 ? -3.088 -15.983 2.240 1.00 93.62 88 THR A C 1
ATOM 671 O O . THR A 1 88 ? -3.470 -16.717 3.153 1.00 93.62 88 THR A O 1
ATOM 674 N N . LYS A 1 89 ? -2.064 -16.316 1.448 1.00 93.94 89 LYS A N 1
ATOM 675 C CA . LYS A 1 89 ? -1.195 -17.481 1.690 1.00 93.94 89 LYS A CA 1
ATOM 676 C C . LYS A 1 89 ? -0.015 -17.171 2.626 1.00 93.94 89 LYS A C 1
ATOM 678 O O . LYS A 1 89 ? 0.903 -17.977 2.712 1.00 93.94 89 LYS A O 1
ATOM 683 N N . LEU A 1 90 ? -0.025 -16.009 3.277 1.00 92.56 90 LEU A N 1
ATOM 684 C CA . LEU A 1 90 ? 1.056 -15.544 4.139 1.00 92.56 90 LEU A CA 1
ATOM 685 C C . LEU A 1 90 ? 0.911 -16.108 5.557 1.00 92.56 90 LEU A C 1
ATOM 687 O O . LEU A 1 90 ? -0.190 -16.162 6.117 1.00 92.56 90 LEU A O 1
ATOM 691 N N . LEU A 1 91 ? 2.035 -16.480 6.160 1.00 93.56 91 LEU A N 1
ATOM 692 C CA . LEU A 1 91 ? 2.152 -16.742 7.590 1.00 93.56 91 LEU A CA 1
ATOM 693 C C . LEU A 1 91 ? 2.131 -15.420 8.363 1.00 93.56 91 LEU A C 1
ATOM 695 O O . LEU A 1 91 ? 2.424 -14.360 7.820 1.00 93.56 91 LEU A O 1
ATOM 699 N N . LYS A 1 92 ? 1.827 -15.463 9.667 1.00 89.56 92 LYS A N 1
ATOM 700 C CA . LYS A 1 92 ? 1.838 -14.252 10.512 1.00 89.56 92 LYS A CA 1
ATOM 701 C C . LYS A 1 92 ? 3.197 -13.538 10.509 1.00 89.56 92 LYS A C 1
ATOM 703 O O . LYS A 1 92 ? 3.220 -12.314 10.468 1.00 89.56 92 LYS A O 1
ATOM 708 N N . SER A 1 93 ? 4.297 -14.293 10.499 1.00 91.00 93 SER A N 1
ATOM 709 C CA . SER A 1 93 ? 5.667 -13.768 10.395 1.00 91.00 93 SER A CA 1
ATOM 710 C C . SER A 1 93 ? 5.899 -12.963 9.118 1.00 91.00 93 SER A C 1
ATOM 712 O O . SER A 1 93 ? 6.611 -11.962 9.137 1.00 91.00 93 SER A O 1
ATOM 714 N N . ASP A 1 94 ? 5.265 -13.362 8.016 1.00 92.56 94 ASP A N 1
ATOM 715 C CA . ASP A 1 94 ? 5.465 -12.724 6.717 1.00 92.56 94 ASP A CA 1
ATOM 716 C C . ASP A 1 94 ? 4.871 -11.313 6.711 1.00 92.56 94 ASP A C 1
ATOM 718 O O . ASP A 1 94 ? 5.424 -10.414 6.090 1.00 92.56 94 ASP A O 1
ATOM 722 N N . TYR A 1 95 ? 3.782 -11.082 7.452 1.00 93.06 95 TYR A N 1
ATOM 723 C CA . TYR A 1 95 ? 3.208 -9.743 7.612 1.00 93.06 95 TYR A CA 1
ATOM 724 C C . TYR A 1 95 ? 4.170 -8.787 8.322 1.00 93.06 95 TYR A C 1
ATOM 726 O O . TYR A 1 95 ? 4.297 -7.635 7.914 1.00 93.06 95 TYR A O 1
ATOM 734 N N . GLU A 1 96 ? 4.872 -9.254 9.358 1.00 89.75 96 GLU A N 1
ATOM 735 C CA . GLU A 1 96 ? 5.868 -8.447 10.074 1.00 89.75 96 GLU A CA 1
ATOM 736 C C . GLU A 1 96 ? 7.075 -8.128 9.187 1.00 89.75 96 GLU A C 1
ATOM 738 O O . GLU A 1 96 ? 7.567 -6.996 9.191 1.00 89.75 96 GLU A O 1
ATOM 743 N N . PHE A 1 97 ? 7.524 -9.105 8.393 1.00 90.38 97 PHE A N 1
ATOM 744 C CA . PHE A 1 97 ? 8.571 -8.898 7.398 1.00 90.38 97 PHE A CA 1
ATOM 745 C C . PHE A 1 97 ? 8.137 -7.877 6.341 1.00 90.38 97 PHE A C 1
ATOM 747 O O . PHE A 1 97 ? 8.816 -6.871 6.136 1.00 90.38 97 PHE A O 1
ATOM 754 N N . LEU A 1 98 ? 6.975 -8.089 5.717 1.00 90.69 98 LEU A N 1
ATOM 755 C CA . LEU A 1 98 ? 6.469 -7.222 4.660 1.00 90.69 98 LEU A CA 1
ATOM 756 C C . LEU A 1 98 ? 6.212 -5.799 5.165 1.00 90.69 98 LEU A C 1
ATOM 758 O O . LEU A 1 98 ? 6.502 -4.851 4.445 1.00 90.69 98 LEU A O 1
ATOM 762 N N . ARG A 1 99 ? 5.764 -5.621 6.414 1.00 87.75 99 ARG A N 1
ATOM 763 C CA . ARG A 1 99 ? 5.598 -4.292 7.027 1.00 87.75 99 ARG A CA 1
ATOM 764 C C . ARG A 1 99 ? 6.908 -3.504 7.101 1.00 87.75 99 ARG A C 1
ATOM 766 O O . ARG A 1 99 ? 6.893 -2.282 7.038 1.00 87.75 99 ARG A O 1
ATOM 773 N N . ARG A 1 100 ? 8.043 -4.187 7.266 1.00 86.00 100 ARG A N 1
ATOM 774 C CA . ARG A 1 100 ? 9.375 -3.560 7.277 1.00 86.00 100 ARG A CA 1
ATOM 775 C C . ARG A 1 100 ? 9.958 -3.403 5.878 1.00 86.00 100 ARG A C 1
ATOM 777 O O . ARG A 1 100 ? 10.800 -2.538 5.667 1.00 86.00 100 ARG A O 1
ATOM 784 N N . PHE A 1 101 ? 9.557 -4.278 4.964 1.00 88.50 101 PHE A N 1
ATOM 785 C CA . PHE A 1 101 ? 10.091 -4.354 3.614 1.00 88.50 101 PHE A CA 1
ATOM 786 C C . PHE A 1 101 ? 9.400 -3.381 2.650 1.00 88.50 101 PHE A C 1
ATOM 788 O O . PHE A 1 101 ? 10.066 -2.783 1.809 1.00 88.50 101 PHE A O 1
ATOM 795 N N . ILE A 1 102 ? 8.080 -3.208 2.759 1.00 90.69 102 ILE A N 1
ATOM 796 C CA . ILE A 1 102 ? 7.298 -2.353 1.863 1.00 90.69 102 ILE A CA 1
ATOM 797 C C . ILE A 1 102 ? 7.481 -0.886 2.262 1.00 90.69 102 ILE A C 1
ATOM 799 O O . ILE A 1 102 ? 6.829 -0.373 3.164 1.00 90.69 102 ILE A O 1
ATOM 803 N N . ASP A 1 103 ? 8.372 -0.207 1.550 1.00 87.31 103 ASP A N 1
ATOM 804 C CA . ASP A 1 103 ? 8.506 1.249 1.571 1.00 87.31 103 ASP A CA 1
ATOM 805 C C . ASP A 1 103 ? 7.640 1.912 0.478 1.00 87.31 103 ASP A C 1
ATOM 807 O O . ASP A 1 103 ? 7.002 1.240 -0.337 1.00 87.31 103 ASP A O 1
ATOM 811 N N . ALA A 1 104 ? 7.637 3.248 0.426 1.00 80.94 104 ALA A N 1
ATOM 812 C CA . ALA A 1 104 ? 6.867 4.010 -0.562 1.00 80.94 104 ALA A CA 1
ATOM 813 C C . ALA A 1 104 ? 7.219 3.663 -2.024 1.00 80.94 104 ALA A C 1
ATOM 815 O O . ALA A 1 104 ? 6.359 3.755 -2.899 1.00 80.94 104 ALA A O 1
ATOM 816 N N . THR A 1 105 ? 8.457 3.240 -2.313 1.00 84.81 105 THR A N 1
ATOM 817 C CA . THR A 1 105 ? 8.859 2.852 -3.675 1.00 84.81 105 THR A CA 1
ATOM 818 C C . THR A 1 105 ? 8.306 1.485 -4.061 1.00 84.81 105 THR A C 1
ATOM 820 O O . THR A 1 105 ? 7.838 1.307 -5.189 1.00 84.81 105 THR A O 1
ATOM 823 N N . LYS A 1 106 ? 8.289 0.540 -3.115 1.00 90.75 106 LYS A N 1
ATOM 824 C CA . LYS A 1 106 ? 7.792 -0.824 -3.322 1.00 90.75 106 LYS A CA 1
ATOM 825 C C . LYS A 1 106 ? 6.272 -0.905 -3.240 1.00 90.75 106 LYS A C 1
ATOM 827 O O . LYS A 1 106 ? 5.683 -1.702 -3.957 1.00 90.75 106 LYS A O 1
ATOM 832 N N . ALA A 1 107 ? 5.613 -0.041 -2.469 1.00 92.12 107 ALA A N 1
ATOM 833 C CA . ALA A 1 107 ? 4.151 0.012 -2.365 1.00 92.12 107 ALA A CA 1
ATOM 834 C C . ALA A 1 107 ? 3.434 0.269 -3.703 1.00 92.12 107 ALA A C 1
ATOM 836 O O . ALA A 1 107 ? 2.259 -0.066 -3.843 1.00 92.12 107 ALA A O 1
ATOM 837 N N . ASN A 1 108 ? 4.147 0.757 -4.725 1.00 90.25 108 ASN A N 1
ATOM 838 C CA . ASN A 1 108 ? 3.662 0.768 -6.107 1.00 90.25 108 ASN A CA 1
ATOM 839 C C . ASN A 1 108 ? 3.187 -0.611 -6.597 1.00 90.25 108 ASN A C 1
ATOM 841 O O . ASN A 1 108 ? 2.322 -0.676 -7.468 1.00 90.25 108 ASN A O 1
ATOM 845 N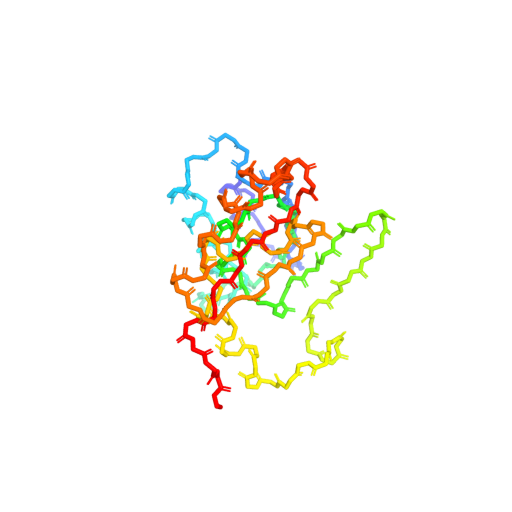 N . LEU A 1 109 ? 3.693 -1.708 -6.018 1.00 93.88 109 LEU A N 1
ATOM 846 C CA . LEU A 1 109 ? 3.257 -3.073 -6.320 1.00 93.88 109 LEU A CA 1
ATOM 847 C C . LEU A 1 109 ? 1.744 -3.260 -6.124 1.00 93.88 109 LEU A C 1
ATOM 849 O O . LEU A 1 109 ? 1.132 -4.021 -6.869 1.00 93.88 109 LEU A O 1
ATOM 853 N N . PHE A 1 110 ? 1.128 -2.545 -5.174 1.00 94.12 110 PHE A N 1
ATOM 854 C CA . PHE A 1 110 ? -0.312 -2.632 -4.904 1.00 94.12 110 PHE A CA 1
ATOM 855 C C . PHE A 1 110 ? -1.175 -1.997 -6.000 1.00 94.12 110 PHE A C 1
ATOM 857 O O . PHE A 1 110 ? -2.351 -2.333 -6.123 1.00 94.12 110 PHE A O 1
ATOM 864 N N . PHE A 1 111 ? -0.594 -1.103 -6.803 1.00 93.06 111 PHE A N 1
ATOM 865 C CA . PHE A 1 111 ? -1.279 -0.362 -7.865 1.00 93.06 111 PHE A CA 1
ATOM 866 C C . PHE A 1 111 ? -0.874 -0.832 -9.270 1.00 93.06 111 PHE A C 1
ATOM 868 O O . PHE A 1 111 ? -1.414 -0.360 -10.271 1.00 93.06 111 PHE A O 1
ATOM 875 N N . ALA A 1 112 ? 0.079 -1.760 -9.363 1.00 94.06 112 ALA A N 1
ATOM 876 C CA . ALA A 1 112 ? 0.605 -2.252 -10.625 1.00 94.06 112 ALA A CA 1
ATOM 877 C C . ALA A 1 112 ? -0.324 -3.287 -11.281 1.00 94.06 112 ALA A C 1
ATOM 879 O O . ALA A 1 112 ? -1.010 -4.062 -10.617 1.00 94.06 112 ALA A O 1
ATOM 880 N N . ARG A 1 113 ? -0.303 -3.349 -12.618 1.00 93.44 113 ARG A N 1
ATOM 881 C CA . ARG A 1 113 ? -0.962 -4.422 -13.388 1.00 93.44 113 ARG A CA 1
ATOM 882 C C . ARG A 1 113 ? -0.122 -5.693 -13.439 1.00 93.44 113 ARG A C 1
ATOM 884 O O . ARG A 1 113 ? -0.671 -6.782 -13.584 1.00 93.44 113 ARG A O 1
ATOM 891 N N . GLY A 1 114 ? 1.195 -5.540 -13.367 1.00 94.25 114 GLY A N 1
ATOM 892 C CA . GLY A 1 114 ? 2.158 -6.628 -13.301 1.00 94.25 114 GLY A CA 1
ATOM 893 C C . GLY A 1 114 ? 3.289 -6.267 -12.351 1.00 94.25 114 GLY A C 1
ATOM 894 O O . GLY A 1 114 ? 3.597 -5.092 -12.164 1.00 94.25 114 GLY A O 1
ATOM 895 N N . VAL A 1 115 ? 3.909 -7.277 -11.754 1.00 94.69 115 VAL A N 1
ATOM 896 C CA . VAL A 1 115 ? 5.048 -7.092 -10.853 1.00 94.69 115 VAL A CA 1
ATOM 897 C C . VAL A 1 115 ? 6.200 -7.942 -11.370 1.00 94.69 115 VAL A C 1
ATOM 899 O O . VAL A 1 115 ? 6.045 -9.147 -11.555 1.00 94.69 115 VAL A O 1
ATOM 902 N N . ALA A 1 116 ? 7.338 -7.305 -11.622 1.00 93.88 116 ALA A N 1
ATOM 903 C CA . ALA A 1 116 ? 8.607 -7.965 -11.881 1.00 93.88 116 ALA A CA 1
ATOM 904 C C . ALA A 1 116 ? 9.409 -7.946 -10.578 1.00 93.88 116 ALA A C 1
ATOM 906 O O . ALA A 1 116 ? 9.762 -6.876 -10.088 1.00 93.88 116 ALA A O 1
ATOM 907 N N . ILE A 1 117 ? 9.646 -9.120 -10.001 1.00 92.56 117 ILE A N 1
ATOM 908 C CA . ILE A 1 117 ? 10.436 -9.264 -8.778 1.00 92.56 117 ILE A CA 1
ATOM 909 C C . ILE A 1 117 ? 11.878 -9.548 -9.192 1.00 92.56 117 ILE A C 1
ATOM 911 O O . ILE A 1 117 ? 12.106 -10.452 -9.996 1.00 92.56 117 ILE A O 1
ATOM 915 N N . VAL A 1 118 ? 12.821 -8.773 -8.661 1.00 92.44 118 VAL A N 1
ATOM 916 C CA . VAL A 1 118 ? 14.256 -8.893 -8.952 1.00 92.44 118 VAL A CA 1
ATOM 917 C C . VAL A 1 118 ? 15.048 -9.061 -7.661 1.00 92.44 118 VAL A C 1
ATOM 919 O O . VAL A 1 118 ? 14.624 -8.569 -6.617 1.00 92.44 118 VAL A O 1
ATOM 922 N N . GLU A 1 119 ? 16.181 -9.758 -7.718 1.00 90.44 119 GLU A N 1
ATOM 923 C CA . GLU A 1 119 ? 16.989 -10.080 -6.540 1.00 90.44 119 GLU A CA 1
ATOM 924 C C . GLU A 1 119 ? 17.606 -8.827 -5.920 1.00 90.44 119 GLU A C 1
ATOM 926 O O . GLU A 1 119 ? 17.664 -8.720 -4.701 1.00 90.44 119 GLU A O 1
ATOM 931 N N . GLY A 1 120 ? 18.072 -7.886 -6.741 1.00 88.06 120 GLY A N 1
ATOM 932 C CA . GLY A 1 120 ? 18.887 -6.773 -6.269 1.00 88.06 120 GLY A CA 1
ATOM 933 C C . GLY A 1 120 ? 18.808 -5.511 -7.129 1.00 88.06 120 GLY A C 1
ATOM 934 O O . GLY A 1 120 ? 18.261 -5.522 -8.239 1.00 88.06 120 GLY A O 1
ATOM 935 N N . PRO A 1 121 ? 19.476 -4.427 -6.695 1.00 85.69 121 PRO A N 1
ATOM 936 C CA . PRO A 1 121 ? 19.470 -3.149 -7.405 1.00 85.69 121 PRO A CA 1
ATOM 937 C C . PRO A 1 121 ? 20.177 -3.223 -8.765 1.00 85.69 121 PRO A C 1
ATOM 939 O O . PRO A 1 121 ? 19.898 -2.417 -9.649 1.00 85.69 121 PRO A O 1
ATOM 942 N N . ALA A 1 122 ? 21.069 -4.201 -8.963 1.00 89.06 122 ALA A N 1
ATOM 943 C CA . ALA A 1 122 ? 21.707 -4.448 -10.256 1.00 89.06 122 ALA A CA 1
ATOM 944 C C . ALA A 1 122 ? 20.686 -4.861 -11.333 1.00 89.06 122 ALA A C 1
ATOM 946 O O . ALA A 1 122 ? 20.783 -4.443 -12.485 1.00 89.06 122 ALA A O 1
ATOM 947 N N . GLU A 1 123 ? 19.678 -5.641 -10.946 1.00 89.44 123 GLU A N 1
ATOM 948 C CA . GLU A 1 123 ? 18.614 -6.121 -11.829 1.00 89.44 123 GLU A CA 1
ATOM 949 C C . GLU A 1 123 ? 17.461 -5.118 -11.953 1.00 89.44 123 GLU A C 1
ATOM 951 O O . GLU A 1 123 ? 16.691 -5.178 -12.910 1.00 89.44 123 GLU A O 1
ATOM 956 N N . ALA A 1 124 ? 17.388 -4.120 -11.066 1.00 85.94 124 ALA A N 1
ATOM 957 C CA . ALA A 1 124 ? 16.447 -3.006 -11.180 1.00 85.94 124 ALA A CA 1
ATOM 958 C C . ALA A 1 124 ? 16.673 -2.133 -12.440 1.00 85.94 124 ALA A C 1
ATOM 960 O O . ALA A 1 124 ? 15.872 -1.243 -12.720 1.00 85.94 124 ALA A O 1
ATOM 961 N N . LEU A 1 125 ? 17.716 -2.410 -13.240 1.00 91.38 125 LEU A N 1
ATOM 962 C CA . LEU A 1 125 ? 17.914 -1.869 -14.592 1.00 91.38 125 LEU A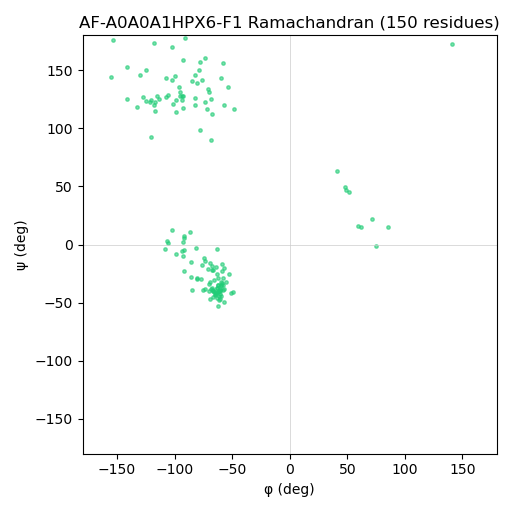 CA 1
ATOM 963 C C . LEU A 1 125 ? 16.980 -2.507 -15.641 1.00 91.38 125 LEU A C 1
ATOM 965 O O . LEU A 1 125 ? 16.865 -1.993 -16.755 1.00 91.38 125 LEU A O 1
ATOM 969 N N . LEU A 1 126 ? 16.287 -3.603 -15.315 1.00 93.06 126 LEU A N 1
ATOM 970 C CA . LEU A 1 126 ? 15.401 -4.321 -16.236 1.00 93.06 126 LEU A CA 1
ATOM 971 C C . LEU A 1 126 ? 14.396 -3.420 -16.988 1.00 93.06 126 LEU A C 1
ATOM 973 O O . LEU A 1 126 ? 14.261 -3.604 -18.199 1.00 93.06 126 LEU A O 1
ATOM 977 N N . PRO A 1 127 ? 13.755 -2.404 -16.369 1.00 92.75 127 PRO A N 1
ATOM 978 C CA . PRO A 1 127 ? 12.894 -1.470 -17.095 1.00 92.75 127 PRO A CA 1
ATOM 979 C C . PRO A 1 127 ? 13.627 -0.699 -18.205 1.00 92.75 127 PRO A C 1
ATOM 981 O O . PRO A 1 127 ? 13.051 -0.451 -19.262 1.00 92.75 127 PRO A O 1
ATOM 984 N N . ALA A 1 128 ? 14.902 -0.349 -18.001 1.00 93.00 128 ALA A N 1
ATOM 985 C CA . ALA A 1 128 ? 15.715 0.337 -19.005 1.00 93.00 128 ALA A CA 1
ATOM 986 C C . ALA A 1 128 ? 16.126 -0.602 -20.152 1.00 93.00 128 ALA A C 1
ATOM 988 O O . ALA A 1 128 ? 16.100 -0.201 -21.315 1.00 93.00 128 ALA A O 1
ATOM 989 N N . LEU A 1 129 ? 16.450 -1.864 -19.846 1.00 93.88 129 LEU A N 1
ATOM 990 C CA . LEU A 1 129 ? 16.733 -2.888 -20.863 1.00 93.88 129 LEU A CA 1
ATOM 991 C C . LEU A 1 129 ? 15.497 -3.208 -21.711 1.00 93.88 129 LEU A C 1
ATOM 993 O O . LEU A 1 129 ? 15.594 -3.339 -22.934 1.00 93.88 129 LEU A O 1
ATOM 997 N N . ALA A 1 130 ? 14.329 -3.294 -21.073 1.00 94.50 130 ALA A N 1
ATOM 998 C CA . ALA A 1 130 ? 13.060 -3.457 -21.765 1.00 94.50 130 ALA A CA 1
ATOM 999 C C . ALA A 1 130 ? 12.805 -2.275 -22.709 1.00 94.50 130 ALA A C 1
ATOM 1001 O O . ALA A 1 130 ? 12.518 -2.492 -23.887 1.00 94.50 130 ALA A O 1
ATOM 1002 N N . ALA A 1 131 ? 13.011 -1.040 -22.232 1.00 95.00 131 ALA A N 1
ATOM 1003 C CA . ALA A 1 131 ? 12.829 0.160 -23.044 1.00 95.00 131 ALA A CA 1
ATOM 1004 C C . ALA A 1 131 ? 13.763 0.171 -24.266 1.00 95.00 131 ALA A C 1
ATOM 1006 O O . ALA A 1 131 ? 13.317 0.449 -25.378 1.00 95.00 131 ALA A O 1
ATOM 1007 N N . ALA A 1 132 ? 15.029 -0.223 -24.091 1.00 95.44 132 ALA A N 1
ATOM 1008 C CA . ALA A 1 132 ? 15.983 -0.374 -25.193 1.00 95.44 132 ALA A CA 1
ATOM 1009 C C . ALA A 1 132 ? 15.571 -1.458 -26.210 1.00 95.44 132 ALA A C 1
ATOM 1011 O O . ALA A 1 132 ? 15.944 -1.384 -27.378 1.00 95.44 132 ALA A O 1
ATOM 1012 N N . SER A 1 133 ? 14.776 -2.438 -25.778 1.00 94.62 133 SER A N 1
ATOM 1013 C CA . SER A 1 133 ? 14.235 -3.518 -26.613 1.00 94.62 133 SER A CA 1
ATOM 1014 C C . SER A 1 133 ? 12.862 -3.190 -27.221 1.00 94.62 133 SER A C 1
ATOM 1016 O O . SER A 1 133 ? 12.251 -4.057 -27.843 1.00 94.62 133 SER A O 1
ATOM 1018 N N . GLY A 1 134 ? 12.360 -1.962 -27.042 1.00 95.44 134 GLY A N 1
ATOM 1019 C CA . GLY A 1 134 ? 11.063 -1.517 -27.562 1.00 95.44 134 GLY A CA 1
ATOM 1020 C C . GLY A 1 134 ? 9.858 -1.833 -26.668 1.00 95.44 134 GLY A C 1
ATOM 1021 O O . GLY A 1 134 ? 8.728 -1.743 -27.139 1.00 95.44 134 GLY A O 1
ATOM 1022 N N . TYR A 1 135 ? 10.071 -2.186 -25.396 1.00 94.12 135 TYR A N 1
ATOM 1023 C CA . TYR A 1 135 ? 9.009 -2.491 -24.431 1.00 94.12 135 TYR A CA 1
ATOM 1024 C C . TYR A 1 135 ? 9.073 -1.570 -23.209 1.00 94.12 135 TYR A C 1
ATOM 1026 O O . TYR A 1 135 ? 10.066 -1.547 -22.489 1.00 94.12 135 TYR A O 1
ATOM 1034 N N . SER A 1 136 ? 7.998 -0.844 -22.907 1.00 93.38 136 SER A N 1
ATOM 1035 C CA . SER A 1 136 ? 7.957 0.064 -21.754 1.00 93.38 136 SER A CA 1
ATOM 1036 C C . SER A 1 136 ? 7.212 -0.549 -20.569 1.00 93.38 136 SER A C 1
ATOM 1038 O O . SER A 1 136 ? 6.023 -0.855 -20.646 1.00 93.38 136 SER A O 1
ATOM 1040 N N . PHE A 1 137 ? 7.888 -0.679 -19.424 1.00 94.00 137 PHE A N 1
ATOM 1041 C CA . PHE A 1 137 ? 7.244 -1.123 -18.181 1.00 94.00 137 PHE A CA 1
ATOM 1042 C C . PHE A 1 137 ? 6.129 -0.163 -17.755 1.00 94.00 137 PHE A C 1
ATOM 1044 O O . PHE A 1 137 ? 5.060 -0.608 -17.341 1.00 94.00 137 PHE A O 1
ATOM 1051 N N . SER A 1 138 ? 6.349 1.145 -17.902 1.00 90.12 138 SER A N 1
ATOM 1052 C CA . SER A 1 138 ? 5.376 2.173 -17.530 1.00 90.12 138 SER A CA 1
ATOM 1053 C C . SER A 1 138 ? 4.099 2.092 -18.370 1.00 90.12 138 SER A C 1
ATOM 1055 O O . SER A 1 138 ? 3.008 2.155 -17.809 1.00 90.12 138 SER A O 1
ATOM 1057 N N . GLU A 1 139 ? 4.210 1.874 -19.686 1.00 93.12 139 GLU A N 1
ATOM 1058 C CA . GLU A 1 139 ? 3.046 1.736 -20.585 1.00 93.12 139 GLU A CA 1
ATOM 1059 C C . GLU A 1 139 ? 2.211 0.488 -20.275 1.00 93.12 139 GLU A C 1
ATOM 1061 O O . GLU A 1 139 ? 0.990 0.478 -20.439 1.00 93.12 139 GLU A O 1
ATOM 1066 N N . HIS A 1 140 ? 2.859 -0.563 -19.774 1.00 93.69 140 HIS A N 1
ATOM 1067 C CA . HIS A 1 140 ? 2.198 -1.793 -19.350 1.00 93.69 140 HIS A CA 1
ATOM 1068 C C . HIS A 1 140 ? 1.823 -1.811 -17.857 1.00 93.69 140 HIS A C 1
ATOM 1070 O O . HIS A 1 140 ? 1.257 -2.799 -17.385 1.00 93.69 140 HIS A O 1
ATOM 1076 N N . CYS A 1 141 ? 2.083 -0.721 -17.125 1.00 93.12 141 CYS A N 1
ATOM 1077 C CA . CYS A 1 141 ? 1.892 -0.589 -15.677 1.00 93.12 141 CYS A CA 1
ATOM 1078 C C . CYS A 1 141 ? 2.559 -1.727 -14.880 1.00 93.12 141 CYS A C 1
ATOM 1080 O O .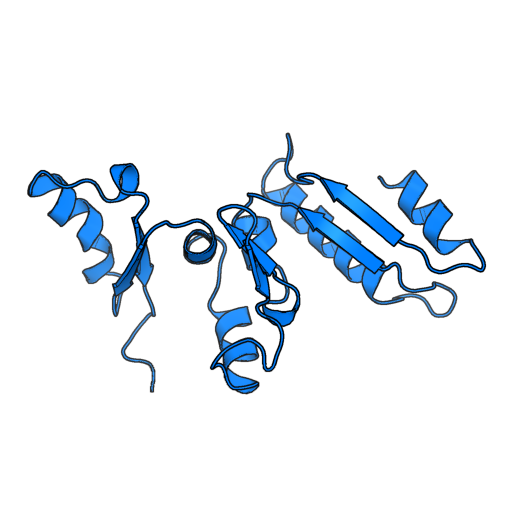 CYS A 1 141 ? 1.945 -2.318 -13.987 1.00 93.12 141 CYS A O 1
ATOM 1082 N N . ILE A 1 142 ? 3.800 -2.061 -15.237 1.00 94.69 142 ILE A N 1
ATOM 1083 C CA . ILE A 1 142 ? 4.615 -3.070 -14.559 1.00 94.69 142 ILE A CA 1
ATOM 1084 C C . ILE A 1 142 ? 5.481 -2.381 -13.502 1.00 94.69 142 ILE A C 1
ATOM 1086 O O . ILE A 1 142 ? 6.251 -1.475 -13.819 1.00 94.69 142 ILE A O 1
ATOM 1090 N N . SER A 1 143 ? 5.380 -2.826 -12.250 1.00 93.44 143 SER A N 1
ATOM 1091 C CA . SER A 1 143 ? 6.258 -2.390 -11.162 1.00 93.44 143 SER A CA 1
ATOM 1092 C C . SER A 1 143 ? 7.444 -3.344 -11.034 1.00 93.44 143 SER A C 1
ATOM 1094 O O . SER A 1 143 ? 7.256 -4.557 -10.955 1.00 93.44 143 SER A O 1
ATOM 1096 N N . CYS A 1 144 ? 8.664 -2.805 -11.033 1.00 93.19 144 CYS A N 1
ATOM 1097 C CA . CYS A 1 144 ? 9.879 -3.562 -10.743 1.00 93.19 144 CYS A CA 1
ATOM 1098 C C . CYS A 1 144 ? 10.185 -3.440 -9.246 1.00 93.19 144 CYS A C 1
ATOM 1100 O O . CYS A 1 144 ? 10.410 -2.332 -8.760 1.00 93.19 144 CYS A O 1
ATOM 1102 N N . VAL A 1 145 ? 10.172 -4.560 -8.524 1.00 92.81 145 VAL A N 1
ATOM 1103 C CA . VAL A 1 145 ? 10.360 -4.618 -7.071 1.00 92.81 145 VAL A CA 1
ATOM 1104 C C . VAL A 1 145 ? 11.624 -5.410 -6.763 1.00 92.81 145 VAL A C 1
ATOM 1106 O O . VAL A 1 145 ? 11.692 -6.608 -7.026 1.00 92.81 145 VAL A O 1
ATOM 1109 N N . ASP A 1 146 ? 12.608 -4.723 -6.196 1.00 90.31 146 ASP A N 1
ATOM 1110 C CA . ASP A 1 146 ? 13.855 -5.302 -5.691 1.00 90.31 146 ASP A CA 1
ATOM 1111 C C . ASP A 1 146 ? 13.651 -5.884 -4.282 1.00 90.31 146 ASP A C 1
ATOM 1113 O O . ASP A 1 146 ? 13.165 -5.175 -3.391 1.00 90.31 146 ASP A O 1
ATOM 1117 N N . VAL A 1 147 ? 14.008 -7.160 -4.090 1.00 88.00 147 VAL A N 1
ATOM 1118 C CA . VAL A 1 147 ? 13.909 -7.874 -2.803 1.00 88.00 147 VAL A CA 1
ATOM 1119 C C . VAL A 1 147 ? 15.177 -7.859 -1.947 1.00 88.00 147 VAL A C 1
ATOM 1121 O O . VAL A 1 147 ? 15.116 -8.259 -0.786 1.00 88.00 147 VAL A O 1
ATOM 1124 N N . GLY A 1 148 ? 16.289 -7.318 -2.445 1.00 80.88 148 GLY A N 1
ATOM 1125 C CA . GLY A 1 148 ? 17.528 -7.134 -1.684 1.00 80.88 148 GLY A CA 1
ATOM 1126 C C . GLY A 1 148 ? 18.304 -8.424 -1.376 1.00 80.88 148 GLY A C 1
ATOM 1127 O O . GLY A 1 148 ? 19.099 -8.439 -0.435 1.00 80.88 148 GLY A O 1
ATOM 1128 N N . GLY A 1 149 ? 18.077 -9.488 -2.147 1.00 75.94 149 GLY A N 1
ATOM 1129 C CA . GLY A 1 149 ? 18.766 -10.778 -2.110 1.00 75.94 149 GLY A CA 1
ATOM 1130 C C . GLY A 1 149 ? 17.826 -11.970 -2.330 1.00 75.94 149 GLY A C 1
ATOM 1131 O O . GLY A 1 149 ? 16.601 -11.839 -2.320 1.00 75.94 149 GLY A O 1
ATOM 1132 N N . VAL A 1 150 ? 18.396 -13.170 -2.470 1.00 62.81 150 VAL A N 1
ATOM 1133 C CA . VAL A 1 150 ? 17.659 -14.429 -2.282 1.00 62.81 150 VAL A CA 1
ATOM 1134 C C . VAL A 1 150 ? 17.291 -14.571 -0.803 1.00 62.81 150 VAL A C 1
ATOM 1136 O O . VAL A 1 150 ? 18.077 -15.073 -0.004 1.00 62.81 150 VAL A O 1
ATOM 1139 N N . GLY A 1 151 ? 16.123 -14.058 -0.409 1.00 52.75 151 GLY A N 1
ATOM 1140 C CA . GLY A 1 151 ? 15.609 -14.226 0.951 1.00 52.75 151 GLY A CA 1
ATOM 1141 C C . GLY A 1 151 ? 15.689 -15.696 1.383 1.00 52.75 151 GLY A C 1
ATOM 1142 O O . GLY A 1 151 ? 15.075 -16.554 0.749 1.00 52.75 151 GLY A O 1
ATOM 1143 N N . LEU A 1 152 ? 16.491 -15.969 2.418 1.00 37.94 152 LEU A N 1
ATOM 1144 C CA . LEU A 1 152 ? 16.470 -17.215 3.190 1.00 37.94 152 LEU A CA 1
ATOM 1145 C C . LEU A 1 152 ? 15.348 -17.155 4.226 1.00 37.94 152 LEU A C 1
ATOM 1147 O O . LEU A 1 152 ? 15.217 -16.089 4.873 1.00 37.94 152 LEU A O 1
#

Sequence (152 aa):
MATELVLLRDGDELGLLLIEEPEAHLHPQLQERVQQLLERTSKAAEPDSRPVQIIMTTHSPSLAAGADIASLTLVNRAQLFSLAHGKTKLLKSDYEFLRRFIDATKANLFFARGVAIVEGPAEALLPALAAASGYSFSEHCISCVDVGGVGL

Radius of gyration: 18.42 Å; Cα contacts (8 Å, |Δi|>4): 197; chains: 1; bounding box: 44×36×56 Å

Solvent-accessible surface area (backbone atoms only — not comparable to full-atom values): 9028 Å² total; per-residue (Å²): 110,74,69,58,57,53,56,43,41,76,52,99,62,89,24,74,45,81,43,75,42,78,53,70,97,48,57,72,76,51,41,58,51,51,49,56,52,50,53,48,42,46,61,33,79,44,100,86,43,57,49,29,51,75,49,72,48,74,88,51,30,58,60,59,22,74,42,62,60,55,77,40,63,49,77,55,96,95,39,79,47,53,46,27,86,83,63,52,95,64,54,78,69,49,54,60,50,46,57,74,65,36,39,52,80,50,27,40,54,80,76,34,78,38,73,47,80,34,48,29,78,80,53,67,47,48,55,58,56,33,43,76,72,78,38,55,36,74,85,61,34,41,30,79,36,64,66,76,42,86,83,126

pLDDT: mean 86.67, std 10.7, range [37.94, 96.88]

Mean predicted aligned error: 6.44 Å